Protein AF-A0A957HK60-F1 (afdb_monomer_lite)

Foldseek 3Di:
DDPPDPPPPPDPPVPPPPDPPCVVVDDVVQVVLLVVADPPDPPSDDDDDDDDPDDFDLVCLVVDPDPVVSVVVVVVRRVVVCVVPCVVVVVD

Secondary structure (DSSP, 8-state):
----------------------GGGS-HHHHHHHHHS-TT-TT---------SS----GGGGT--SHHHHHHHHHHHHHHHHHHHHHHHHT-

pLDDT: mean 81.87, std 17.92, range [41.69, 98.69]

Radius of gyration: 24.76 Å; chains: 1; bounding box: 80×42×48 Å

Structure (mmCIF, N/CA/C/O backbone):
data_AF-A0A957HK60-F1
#
_entry.id   AF-A0A957HK60-F1
#
loop_
_atom_site.group_PDB
_atom_site.id
_atom_site.type_symbol
_atom_site.label_atom_id
_atom_site.label_alt_id
_atom_site.label_comp_id
_atom_site.label_asym_id
_atom_site.label_entity_id
_atom_site.label_seq_id
_atom_site.pdbx_PDB_ins_code
_atom_site.Cartn_x
_atom_site.Cartn_y
_atom_site.Cartn_z
_atom_site.occupancy
_atom_site.B_iso_or_equiv
_atom_site.auth_seq_id
_atom_site.auth_comp_id
_atom_site.auth_asym_id
_atom_site.auth_atom_id
_atom_site.pdbx_PDB_model_num
ATOM 1 N N . MET A 1 1 ? 60.102 -20.955 -29.896 1.00 43.03 1 MET A N 1
ATOM 2 C CA . MET A 1 1 ? 59.354 -19.856 -29.250 1.00 43.03 1 MET A CA 1
ATOM 3 C C . MET A 1 1 ? 58.094 -19.623 -30.066 1.00 43.03 1 MET A C 1
ATOM 5 O O . MET A 1 1 ? 58.237 -19.331 -31.243 1.00 43.03 1 MET A O 1
ATOM 9 N N . GLY A 1 2 ? 56.907 -19.822 -29.482 1.00 41.75 2 GLY A N 1
ATOM 10 C CA . GLY A 1 2 ? 55.636 -19.430 -30.110 1.00 41.75 2 GLY A CA 1
ATOM 11 C C . GLY A 1 2 ? 54.597 -20.537 -30.303 1.00 41.75 2 GLY A C 1
ATOM 12 O O . GLY A 1 2 ? 54.118 -20.721 -31.412 1.00 41.75 2 GLY A O 1
ATOM 13 N N . VAL A 1 3 ? 54.216 -21.258 -29.245 1.00 44.84 3 VAL A N 1
ATOM 14 C CA . VAL A 1 3 ? 52.911 -21.940 -29.229 1.00 44.84 3 VAL A CA 1
ATOM 15 C C . VAL A 1 3 ? 51.906 -20.919 -28.686 1.00 44.84 3 VAL A C 1
ATOM 17 O O . VAL A 1 3 ? 51.728 -20.809 -27.477 1.00 44.84 3 VAL A O 1
ATOM 20 N N . SER A 1 4 ? 51.319 -20.099 -29.563 1.00 41.69 4 SER A N 1
ATOM 21 C CA . SER A 1 4 ? 50.214 -19.207 -29.184 1.00 41.69 4 SER A CA 1
ATOM 22 C C . SER A 1 4 ? 48.922 -20.011 -29.168 1.00 41.69 4 SER A C 1
ATOM 24 O O . SER A 1 4 ? 48.241 -20.164 -30.178 1.00 41.69 4 SER A O 1
ATOM 26 N N . ILE A 1 5 ? 48.617 -20.564 -28.000 1.00 52.41 5 ILE A N 1
ATOM 27 C CA . ILE A 1 5 ? 47.319 -21.149 -27.694 1.00 52.41 5 ILE A CA 1
ATOM 28 C C . ILE A 1 5 ? 46.297 -20.009 -27.612 1.00 52.41 5 ILE A C 1
ATOM 30 O O . ILE A 1 5 ? 46.293 -19.209 -26.678 1.00 52.41 5 ILE A O 1
ATOM 34 N N . VAL A 1 6 ? 45.422 -1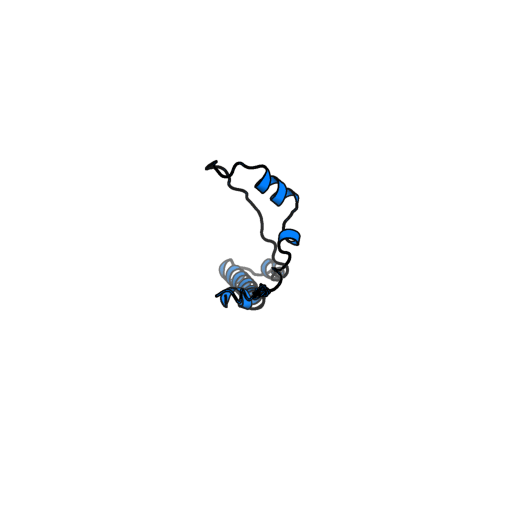9.947 -28.612 1.00 52.47 6 VAL A N 1
ATOM 35 C CA . VAL A 1 6 ? 44.158 -19.213 -28.550 1.00 52.47 6 VAL A CA 1
ATOM 36 C C . VAL A 1 6 ? 43.231 -20.017 -27.634 1.00 52.47 6 VAL A C 1
ATOM 38 O O . VAL A 1 6 ? 42.488 -20.882 -28.092 1.00 52.47 6 VAL A O 1
ATOM 41 N N . ILE A 1 7 ? 43.312 -19.794 -26.319 1.00 54.97 7 ILE A N 1
ATOM 42 C CA . ILE A 1 7 ? 42.267 -20.251 -25.396 1.00 54.97 7 ILE A CA 1
ATOM 43 C C . ILE A 1 7 ? 41.110 -19.264 -25.519 1.00 54.97 7 ILE A C 1
ATOM 45 O O . ILE A 1 7 ? 41.155 -18.139 -25.026 1.00 54.97 7 ILE A O 1
ATOM 49 N N . PHE A 1 8 ? 40.081 -19.726 -26.227 1.00 48.94 8 PHE A N 1
ATOM 50 C CA .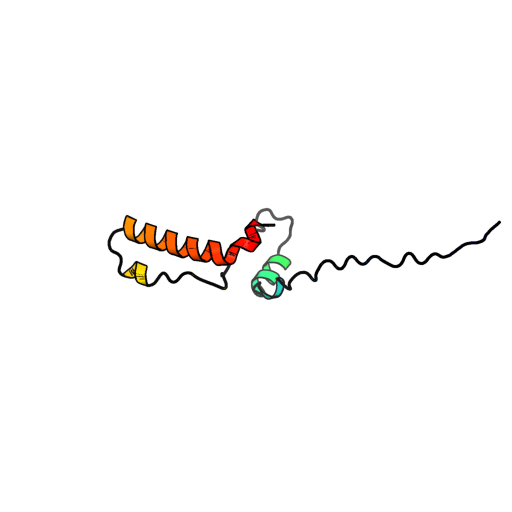 PHE A 1 8 ? 38.693 -19.323 -26.055 1.00 48.94 8 PHE A CA 1
ATOM 51 C C . PHE A 1 8 ? 38.377 -19.266 -24.552 1.00 48.94 8 PHE A C 1
ATOM 53 O O . PHE A 1 8 ? 38.077 -20.290 -23.937 1.00 48.94 8 PHE A O 1
ATOM 60 N N . LEU A 1 9 ? 38.436 -18.080 -23.942 1.00 51.34 9 LEU A N 1
ATOM 61 C CA . LEU A 1 9 ? 37.779 -17.865 -22.660 1.00 51.34 9 LEU A CA 1
ATOM 62 C C . LEU A 1 9 ? 36.286 -17.747 -22.972 1.00 51.34 9 LEU A C 1
ATOM 64 O O . LEU A 1 9 ? 35.764 -16.672 -23.265 1.00 51.34 9 LEU A O 1
ATOM 68 N N . ALA A 1 10 ? 35.641 -18.912 -23.027 1.00 55.62 10 ALA A N 1
ATOM 69 C CA . ALA A 1 10 ? 34.205 -19.047 -23.120 1.00 55.62 10 ALA A CA 1
ATOM 70 C C . ALA A 1 10 ? 33.583 -18.223 -21.993 1.00 55.62 10 ALA A C 1
ATOM 72 O O . ALA A 1 10 ? 33.739 -18.502 -20.806 1.00 55.62 10 ALA A O 1
ATOM 73 N N . ILE A 1 11 ? 32.956 -17.150 -22.445 1.00 53.59 11 ILE A N 1
ATOM 74 C CA . ILE A 1 11 ? 32.086 -16.220 -21.760 1.00 53.59 11 ILE A CA 1
ATOM 75 C C . ILE A 1 11 ? 31.310 -16.963 -20.663 1.00 53.59 11 ILE A C 1
ATOM 77 O O . ILE A 1 11 ? 30.336 -17.661 -20.944 1.00 53.59 11 ILE A O 1
ATOM 81 N N . PHE A 1 12 ? 31.713 -16.784 -19.402 1.00 52.91 12 PHE A N 1
ATOM 82 C CA . PHE A 1 12 ? 30.795 -16.943 -18.281 1.00 52.91 12 PHE A CA 1
ATOM 83 C C . PHE A 1 12 ? 29.768 -15.818 -18.416 1.00 52.91 12 PHE A C 1
ATOM 85 O O . PHE A 1 12 ? 29.882 -14.763 -17.795 1.00 52.91 12 PHE A O 1
ATOM 92 N N . THR A 1 13 ? 28.771 -16.021 -19.278 1.00 56.22 13 THR A N 1
ATOM 93 C CA . THR A 1 13 ? 27.500 -15.332 -19.107 1.00 56.22 13 THR A CA 1
ATOM 94 C C . THR A 1 13 ? 26.935 -15.918 -17.825 1.00 56.22 13 THR A C 1
ATOM 96 O O . THR A 1 13 ? 26.315 -16.977 -17.814 1.00 56.22 13 THR A O 1
ATOM 99 N N . GLN A 1 14 ? 27.246 -15.275 -16.698 1.00 52.25 14 GLN A N 1
ATOM 100 C CA . GLN A 1 14 ? 26.403 -15.398 -15.524 1.00 52.25 14 GLN A CA 1
ATOM 101 C C . GLN A 1 14 ? 24.996 -15.113 -16.035 1.00 52.25 14 GLN A C 1
ATOM 103 O O . GLN A 1 14 ? 24.711 -13.989 -16.450 1.00 52.25 14 GLN A O 1
ATOM 108 N N . GLN A 1 15 ? 24.152 -16.142 -16.100 1.00 47.19 15 GLN A N 1
ATOM 109 C CA . GLN A 1 15 ? 22.727 -15.938 -16.257 1.00 47.19 15 GLN A CA 1
ATOM 110 C C . GLN A 1 15 ? 22.287 -15.215 -14.985 1.00 47.19 15 GLN A C 1
ATOM 112 O O . GLN A 1 15 ? 21.912 -15.840 -13.997 1.00 47.19 15 GLN A O 1
ATOM 117 N N . ALA A 1 16 ? 22.404 -13.885 -14.990 1.00 53.69 16 ALA A N 1
ATOM 118 C CA . ALA A 1 16 ? 21.545 -13.042 -14.190 1.00 53.69 16 ALA A CA 1
ATOM 119 C C . ALA A 1 16 ? 20.139 -13.542 -14.516 1.00 53.69 16 ALA A C 1
ATOM 121 O O . ALA A 1 16 ? 19.745 -13.515 -15.686 1.00 53.69 16 ALA A O 1
ATOM 122 N N . GLY A 1 17 ? 19.468 -14.151 -13.531 1.00 55.03 17 GLY A N 1
ATOM 123 C CA . GLY A 1 17 ? 18.106 -14.640 -13.705 1.00 55.03 17 GLY A CA 1
ATOM 124 C C . GLY A 1 17 ? 17.330 -13.539 -14.404 1.00 55.03 17 GLY A C 1
ATOM 125 O O . GLY A 1 17 ? 17.407 -12.401 -13.946 1.00 55.03 17 GLY A O 1
ATOM 126 N N . ALA A 1 18 ? 16.743 -13.863 -15.563 1.00 58.69 18 ALA A N 1
ATOM 127 C CA . ALA A 1 18 ? 16.108 -12.886 -16.436 1.00 58.69 18 ALA A CA 1
ATOM 128 C C . ALA A 1 18 ? 15.313 -11.920 -15.562 1.00 58.69 18 ALA A C 1
ATOM 130 O O . ALA A 1 18 ? 14.424 -12.361 -14.827 1.00 58.69 18 ALA A O 1
ATOM 131 N N . GLU A 1 19 ? 15.732 -10.651 -15.553 1.00 59.62 19 GLU A N 1
ATOM 132 C CA . GLU A 1 19 ? 15.101 -9.644 -14.715 1.00 59.62 19 GLU A CA 1
ATOM 133 C C . GLU A 1 19 ? 13.606 -9.708 -15.037 1.00 59.62 19 GLU A C 1
ATOM 135 O O . GLU A 1 19 ? 13.254 -9.718 -16.225 1.00 59.62 19 GLU A O 1
ATOM 140 N N . PRO A 1 20 ? 12.727 -9.874 -14.030 1.00 65.00 20 PRO A N 1
ATOM 141 C CA . PRO A 1 20 ? 11.298 -9.902 -14.282 1.00 65.00 20 PRO A CA 1
ATOM 142 C C . PRO A 1 20 ? 10.950 -8.698 -15.150 1.00 65.00 20 PRO A C 1
ATOM 144 O O . PRO A 1 20 ? 11.449 -7.609 -14.868 1.00 65.00 20 PRO A O 1
ATOM 147 N N . ASP A 1 21 ? 10.124 -8.884 -16.183 1.00 83.00 21 ASP A N 1
ATOM 148 C CA . ASP A 1 21 ? 9.713 -7.796 -17.075 1.00 83.00 21 ASP A CA 1
ATOM 149 C C . ASP A 1 21 ? 8.828 -6.800 -16.309 1.00 83.00 21 ASP A C 1
ATOM 151 O O . ASP A 1 21 ? 7.596 -6.829 -16.337 1.00 83.00 21 ASP A O 1
ATOM 155 N N . TRP A 1 22 ? 9.478 -5.971 -15.499 1.00 85.75 22 TRP A N 1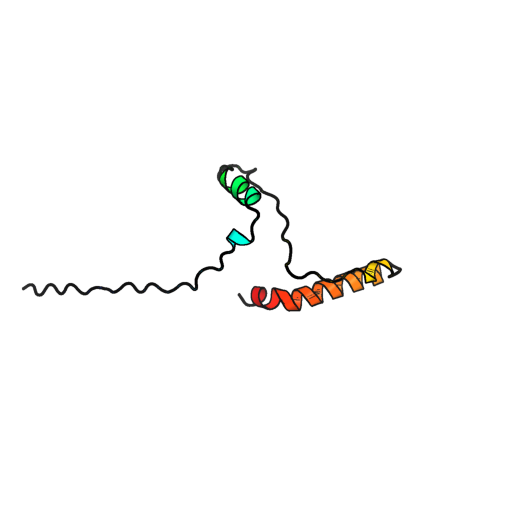
ATOM 156 C CA . TRP A 1 22 ? 8.842 -5.027 -14.601 1.00 85.75 22 TRP A CA 1
ATOM 157 C C . TRP A 1 22 ? 8.290 -3.842 -15.377 1.00 85.75 22 TRP A C 1
ATOM 159 O O . TRP A 1 22 ? 7.322 -3.237 -14.924 1.00 85.75 22 TRP A O 1
ATOM 169 N N . TRP A 1 23 ? 8.849 -3.550 -16.553 1.00 88.62 23 TRP A N 1
ATOM 170 C CA . TRP A 1 23 ? 8.372 -2.504 -17.449 1.00 88.62 23 TRP A CA 1
ATOM 171 C C . TRP A 1 23 ? 6.913 -2.737 -17.834 1.00 88.62 23 TRP A C 1
ATOM 173 O O . TRP A 1 23 ? 6.135 -1.788 -17.858 1.00 88.62 23 TRP A O 1
ATOM 183 N N . GLY A 1 24 ? 6.505 -4.000 -18.012 1.00 90.44 24 GLY A N 1
ATOM 184 C CA . GLY A 1 24 ? 5.108 -4.373 -18.249 1.00 90.44 24 GLY A CA 1
ATOM 185 C C . GLY A 1 24 ? 4.142 -4.053 -17.096 1.00 90.44 24 GLY A C 1
ATOM 186 O O . GLY A 1 24 ? 2.930 -4.087 -17.296 1.00 90.44 24 GLY A O 1
ATOM 187 N N . LYS A 1 25 ? 4.643 -3.730 -15.895 1.00 90.56 25 LYS A N 1
ATOM 188 C CA . LYS A 1 25 ? 3.831 -3.306 -14.736 1.00 90.56 25 LYS A CA 1
ATOM 189 C C . LYS A 1 25 ? 3.636 -1.790 -14.664 1.00 90.56 25 LYS A C 1
ATOM 191 O O . LYS A 1 25 ? 2.880 -1.325 -13.813 1.00 90.56 25 LYS A O 1
ATOM 196 N N . VAL A 1 26 ? 4.344 -1.024 -15.494 1.00 93.94 26 VAL A N 1
ATOM 197 C CA . VAL A 1 26 ? 4.329 0.440 -15.468 1.00 93.94 26 VAL A CA 1
ATOM 198 C C . VAL A 1 26 ? 3.455 0.959 -16.600 1.00 93.94 26 VAL A C 1
ATOM 200 O O . VAL A 1 26 ? 3.540 0.487 -17.730 1.00 93.94 26 VAL A O 1
ATOM 203 N N . ASP A 1 27 ? 2.619 1.953 -16.302 1.00 94.50 27 ASP A N 1
ATOM 204 C CA . ASP A 1 27 ? 1.809 2.609 -17.322 1.00 94.50 27 ASP A CA 1
ATOM 205 C C . ASP A 1 27 ? 2.718 3.210 -18.425 1.00 94.50 27 ASP A C 1
ATOM 207 O O . ASP A 1 27 ? 3.638 3.977 -18.108 1.00 94.50 27 ASP A O 1
ATOM 211 N N . PRO A 1 28 ? 2.489 2.905 -19.719 1.00 94.25 28 PRO A N 1
ATOM 212 C CA . PRO A 1 28 ? 3.306 3.432 -20.812 1.00 94.25 28 PRO A CA 1
ATOM 213 C C . PRO A 1 28 ? 3.378 4.966 -20.858 1.00 94.25 28 PRO A C 1
ATOM 215 O O . PRO A 1 28 ? 4.405 5.526 -21.249 1.00 94.25 28 PRO A O 1
ATOM 218 N N . PHE A 1 29 ? 2.320 5.662 -20.436 1.00 93.69 29 PHE A N 1
ATOM 219 C CA . PHE A 1 29 ? 2.295 7.120 -20.341 1.00 93.69 29 PHE A CA 1
ATOM 220 C C . PHE A 1 29 ? 3.238 7.630 -19.247 1.00 93.69 29 PHE A C 1
ATOM 222 O O . PHE A 1 29 ? 3.907 8.648 -19.431 1.00 93.69 29 PHE A O 1
ATOM 229 N N . LEU A 1 30 ? 3.345 6.919 -18.123 1.00 93.12 30 LEU A N 1
ATOM 230 C CA . LEU A 1 30 ? 4.308 7.249 -17.072 1.00 93.12 30 LEU A CA 1
ATOM 231 C C . LEU A 1 30 ? 5.750 7.095 -17.578 1.00 93.12 30 LEU A C 1
ATOM 233 O O . LEU A 1 30 ? 6.571 7.989 -17.375 1.00 93.12 30 LEU A O 1
ATOM 237 N N . LEU A 1 31 ? 6.041 6.013 -18.305 1.00 92.25 31 LEU A N 1
ATOM 238 C CA . LEU A 1 31 ? 7.361 5.782 -18.907 1.00 92.25 31 LEU A CA 1
ATOM 239 C C . LEU A 1 31 ? 7.737 6.866 -19.924 1.00 92.25 31 LEU A C 1
ATOM 241 O O . LEU A 1 31 ? 8.861 7.375 -19.901 1.00 92.25 31 LEU A O 1
ATOM 245 N N . ALA A 1 32 ? 6.790 7.268 -20.774 1.00 91.75 32 ALA A N 1
ATOM 246 C CA . ALA A 1 32 ? 6.999 8.346 -21.734 1.00 91.75 32 ALA A CA 1
ATOM 247 C C . ALA A 1 32 ? 7.297 9.685 -21.036 1.00 91.75 32 ALA A C 1
ATOM 249 O O . ALA A 1 32 ? 8.183 10.423 -21.470 1.00 91.75 32 ALA A O 1
ATOM 250 N N . GLN A 1 33 ? 6.612 9.984 -19.927 1.00 90.81 33 GLN A N 1
ATOM 251 C CA . GLN A 1 33 ? 6.878 11.185 -19.128 1.00 90.81 33 GLN A CA 1
ATOM 252 C C . GLN A 1 33 ? 8.271 11.170 -18.489 1.00 90.81 33 GLN A C 1
ATOM 254 O O . GLN A 1 33 ? 8.927 12.212 -18.458 1.00 90.81 33 GLN A O 1
ATOM 259 N N . VAL A 1 34 ? 8.732 10.009 -18.008 1.00 88.44 34 VAL A N 1
ATOM 260 C CA . VAL A 1 34 ? 10.096 9.837 -17.476 1.00 88.44 34 VAL A CA 1
ATOM 261 C C . VAL A 1 34 ? 11.133 10.102 -18.567 1.00 88.44 34 VAL A C 1
ATOM 263 O O . VAL A 1 34 ? 12.079 10.852 -18.342 1.00 88.44 34 VAL A O 1
ATOM 266 N N . GLN A 1 35 ? 10.941 9.546 -19.765 1.00 87.50 35 GLN A N 1
ATOM 267 C CA . GLN A 1 35 ? 11.883 9.700 -20.881 1.00 87.50 35 GLN A CA 1
ATOM 268 C C . GLN A 1 35 ? 11.905 11.108 -21.480 1.00 87.50 35 GLN A C 1
ATOM 270 O O . GLN A 1 35 ? 12.958 11.575 -21.910 1.00 87.50 35 GLN A O 1
ATOM 275 N N . ALA A 1 36 ? 10.764 11.797 -21.506 1.00 87.25 36 ALA A N 1
ATOM 276 C CA . ALA A 1 36 ? 10.672 13.150 -22.045 1.00 87.25 36 ALA A CA 1
ATOM 277 C C . ALA A 1 36 ? 11.341 14.206 -21.148 1.00 87.25 36 ALA A C 1
ATOM 279 O O . ALA A 1 36 ? 11.518 15.349 -21.581 1.00 87.25 36 ALA A O 1
ATOM 280 N N . ARG A 1 37 ? 11.693 13.863 -19.900 1.00 81.25 37 ARG A N 1
ATOM 281 C CA . ARG A 1 37 ? 12.160 14.840 -18.919 1.00 81.25 37 ARG A CA 1
ATOM 282 C C . ARG A 1 37 ? 13.696 14.902 -18.828 1.00 81.25 37 ARG A C 1
ATOM 284 O O . ARG A 1 37 ? 14.347 13.864 -18.725 1.00 81.25 37 ARG A O 1
ATOM 291 N N . PRO A 1 38 ? 14.312 16.102 -18.809 1.00 77.75 38 PRO A N 1
ATOM 292 C CA . PRO A 1 38 ? 15.759 16.234 -18.647 1.00 77.75 38 PRO A CA 1
ATOM 293 C C . PRO A 1 38 ? 16.219 15.812 -17.244 1.00 77.75 38 PRO A C 1
ATOM 295 O O . PRO A 1 38 ? 15.809 16.412 -16.248 1.00 77.75 38 PRO A O 1
ATOM 298 N N . ALA A 1 39 ? 17.144 14.851 -17.172 1.00 71.81 39 ALA A N 1
ATOM 299 C CA . ALA A 1 39 ? 17.690 14.310 -15.919 1.00 71.81 39 ALA A CA 1
ATOM 300 C C . ALA A 1 39 ? 18.401 15.346 -15.020 1.00 71.81 39 ALA A C 1
ATOM 302 O O . ALA A 1 39 ? 18.669 15.079 -13.855 1.00 71.81 39 ALA A O 1
ATOM 303 N N . THR A 1 40 ? 18.728 16.525 -15.552 1.00 74.56 40 THR A N 1
ATOM 304 C CA . THR A 1 40 ? 19.489 17.577 -14.859 1.00 74.56 40 THR A CA 1
ATOM 305 C C . THR A 1 40 ? 18.616 18.652 -14.214 1.00 74.56 40 THR A C 1
ATOM 307 O O . THR A 1 40 ? 19.141 19.567 -13.583 1.00 74.56 40 THR A O 1
ATOM 310 N N . SER A 1 41 ? 17.293 18.571 -14.370 1.00 68.62 41 SER A N 1
ATOM 311 C CA . SER A 1 41 ? 16.370 19.538 -13.779 1.00 68.62 41 SER A CA 1
ATOM 312 C C . SER A 1 41 ? 15.977 19.110 -12.363 1.00 68.62 41 SER A C 1
ATOM 314 O O . SER A 1 41 ? 15.525 17.990 -12.140 1.00 68.62 41 SER A O 1
ATOM 316 N N . SER A 1 42 ? 16.155 19.999 -11.386 1.00 67.75 42 SER A N 1
ATOM 317 C CA . SER A 1 42 ? 15.787 19.763 -9.982 1.00 67.75 42 SER A CA 1
ATOM 318 C C . SER A 1 42 ? 14.274 19.584 -9.771 1.00 67.75 42 SER A C 1
ATOM 320 O O . SER A 1 42 ? 13.877 18.961 -8.794 1.00 67.75 42 SER A O 1
ATOM 322 N N . ASP A 1 43 ? 13.452 20.026 -10.731 1.00 67.69 43 ASP A N 1
ATOM 323 C CA . ASP A 1 43 ? 11.997 19.796 -10.800 1.00 67.69 43 ASP A CA 1
ATOM 324 C C . ASP A 1 43 ? 11.625 18.550 -11.633 1.00 67.69 43 ASP A C 1
ATOM 326 O O . ASP A 1 43 ? 10.532 18.434 -12.196 1.00 67.69 43 ASP A O 1
ATOM 330 N N . SER A 1 44 ? 12.527 17.571 -11.745 1.00 72.62 44 SER A N 1
ATOM 331 C CA . SER A 1 44 ? 12.289 16.369 -12.555 1.00 72.62 44 SER A CA 1
ATOM 332 C C . SER A 1 44 ? 11.389 15.298 -11.914 1.00 72.62 44 SER A C 1
ATOM 334 O O . SER A 1 44 ? 11.288 14.188 -12.430 1.00 72.62 44 SER A O 1
ATOM 336 N N . GLN A 1 45 ? 10.675 15.627 -10.833 1.00 82.19 45 GLN A N 1
ATOM 337 C CA . GLN A 1 45 ? 9.838 14.677 -10.093 1.00 82.19 45 GLN A CA 1
ATOM 338 C C . GLN A 1 45 ? 8.573 14.255 -10.848 1.00 82.19 45 GLN A C 1
ATOM 340 O O . GLN A 1 45 ? 7.810 15.083 -11.351 1.00 82.19 45 GLN A O 1
ATOM 345 N N . ILE A 1 46 ? 8.322 12.951 -10.883 1.00 87.25 46 ILE A N 1
ATOM 346 C CA . ILE A 1 46 ? 7.121 12.363 -11.471 1.00 87.25 46 ILE A CA 1
ATOM 347 C C . ILE A 1 46 ? 6.362 11.636 -10.370 1.00 87.25 46 ILE A C 1
ATOM 349 O O . ILE A 1 46 ? 6.916 10.776 -9.688 1.00 87.25 46 ILE A O 1
ATOM 353 N N . GLU A 1 47 ? 5.090 11.985 -10.216 1.00 89.62 47 GLU A N 1
ATOM 354 C CA . GLU A 1 47 ? 4.185 11.323 -9.288 1.00 89.62 47 GLU A CA 1
ATOM 355 C C . GLU A 1 47 ? 3.524 10.122 -9.958 1.00 89.62 47 GLU A C 1
ATOM 357 O O . GLU A 1 47 ? 3.134 10.163 -11.127 1.00 89.62 47 GLU A O 1
ATOM 362 N N . PHE A 1 48 ? 3.387 9.043 -9.200 1.00 93.44 48 PHE A N 1
ATOM 363 C CA . PHE A 1 48 ? 2.681 7.847 -9.624 1.00 93.44 48 PHE A CA 1
ATOM 364 C C . PHE A 1 48 ? 2.068 7.149 -8.416 1.00 93.44 48 PHE A C 1
ATOM 366 O O . PHE A 1 48 ? 2.492 7.343 -7.276 1.00 93.44 48 PHE A O 1
ATOM 373 N N . LEU A 1 49 ? 1.066 6.315 -8.679 1.00 94.50 49 LEU A N 1
ATOM 374 C CA . LEU A 1 49 ? 0.462 5.451 -7.677 1.00 94.50 49 LEU A CA 1
ATOM 375 C C . LEU A 1 49 ? 0.933 4.022 -7.902 1.00 94.50 49 LEU A C 1
ATOM 377 O O . LEU A 1 49 ? 0.961 3.536 -9.031 1.00 94.50 49 LEU A O 1
ATOM 381 N N . VAL A 1 50 ? 1.264 3.336 -6.813 1.00 91.19 50 VAL A N 1
ATOM 382 C CA . VAL A 1 50 ? 1.531 1.902 -6.860 1.00 91.19 50 VAL A CA 1
ATOM 383 C C . VAL A 1 50 ? 0.242 1.169 -6.527 1.00 91.19 50 VAL A C 1
ATOM 385 O O . VAL A 1 50 ? -0.252 1.242 -5.401 1.00 91.19 50 VAL A O 1
ATOM 388 N N . GLN A 1 51 ? -0.301 0.442 -7.500 1.00 92.00 51 GLN A N 1
ATOM 389 C CA . GLN A 1 51 ? -1.436 -0.437 -7.260 1.00 92.00 51 GLN A CA 1
ATOM 390 C C . GLN A 1 51 ? -0.940 -1.831 -6.881 1.00 92.00 51 GLN A C 1
ATOM 392 O O . GLN A 1 51 ? -0.300 -2.524 -7.671 1.00 92.00 51 GLN A O 1
ATOM 397 N N . MET A 1 52 ? -1.236 -2.245 -5.650 1.00 91.06 52 MET A N 1
ATOM 398 C CA . MET A 1 52 ? -0.990 -3.616 -5.212 1.00 91.06 52 MET A CA 1
ATOM 399 C C . MET A 1 52 ? -1.940 -4.567 -5.945 1.00 91.06 52 MET A C 1
ATOM 401 O O . MET A 1 52 ? -3.135 -4.290 -6.045 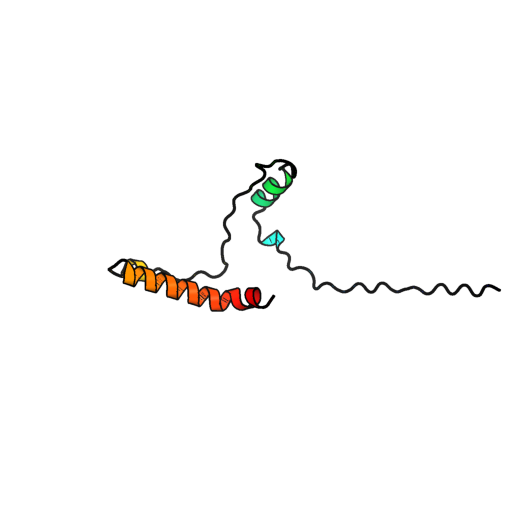1.00 91.06 52 MET A O 1
ATOM 405 N N . ALA A 1 53 ? -1.418 -5.701 -6.419 1.00 91.19 53 ALA A N 1
ATOM 406 C CA . ALA A 1 53 ? -2.226 -6.736 -7.070 1.00 91.19 53 ALA A CA 1
ATOM 407 C C . ALA A 1 53 ? -3.240 -7.386 -6.109 1.00 91.19 53 ALA A C 1
ATOM 409 O O . ALA A 1 53 ? -4.290 -7.855 -6.535 1.00 91.19 53 ALA A O 1
ATOM 410 N N . VAL A 1 54 ? -2.924 -7.399 -4.812 1.00 94.56 54 VAL A N 1
ATOM 411 C CA . VAL A 1 54 ? -3.798 -7.872 -3.737 1.00 94.56 54 VAL A CA 1
ATOM 412 C C . VAL A 1 54 ? -4.094 -6.693 -2.816 1.00 94.56 54 VAL A C 1
ATOM 414 O O . VAL A 1 54 ? -3.178 -5.976 -2.413 1.00 94.56 54 VAL A O 1
ATOM 417 N N . GLN A 1 55 ? -5.368 -6.492 -2.486 1.00 95.38 55 GLN A N 1
ATOM 418 C CA . GLN A 1 55 ? -5.836 -5.425 -1.604 1.00 95.38 55 GLN A CA 1
ATOM 419 C C . GLN A 1 55 ? -6.585 -6.032 -0.419 1.00 95.38 55 GLN A C 1
ATOM 421 O O . GLN A 1 55 ? -7.262 -7.049 -0.564 1.00 95.38 55 GLN A O 1
ATOM 426 N N . ALA A 1 56 ? -6.458 -5.412 0.752 1.00 97.19 56 ALA A N 1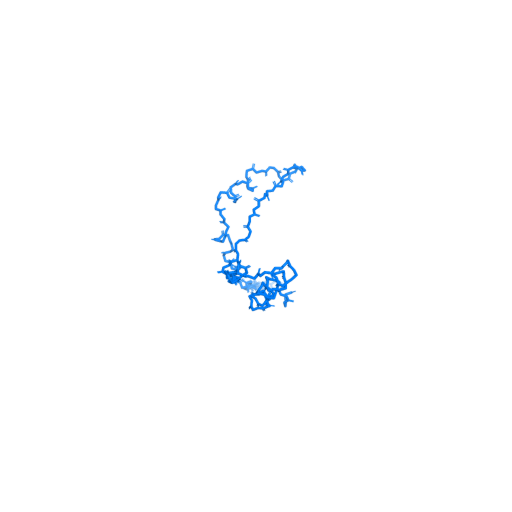
ATOM 427 C CA . ALA A 1 56 ? -7.265 -5.790 1.902 1.00 97.19 56 ALA A CA 1
ATOM 428 C C . ALA A 1 56 ? -8.732 -5.420 1.664 1.00 97.19 56 ALA A C 1
ATOM 430 O O . ALA A 1 56 ? -9.024 -4.330 1.168 1.00 97.19 56 ALA A O 1
ATOM 431 N N . ASP A 1 57 ? -9.647 -6.305 2.055 1.00 97.25 57 ASP A N 1
ATOM 432 C CA . ASP A 1 57 ? -11.063 -5.964 2.114 1.00 97.25 57 ASP A CA 1
ATOM 433 C C . ASP A 1 57 ? -11.318 -5.088 3.346 1.00 97.25 57 ASP A C 1
ATOM 435 O O . ASP A 1 57 ? -11.159 -5.515 4.490 1.00 97.25 57 ASP A O 1
ATOM 439 N N . LEU A 1 58 ? -11.689 -3.834 3.096 1.00 98.06 58 LEU A N 1
ATOM 440 C CA . LEU A 1 58 ? -11.994 -2.849 4.130 1.00 98.06 58 LEU A CA 1
ATOM 441 C C . LEU A 1 58 ? -13.498 -2.566 4.243 1.00 98.06 58 LEU A C 1
ATOM 443 O O . LEU A 1 58 ? -13.882 -1.655 4.977 1.00 98.06 58 LEU A O 1
ATOM 447 N N . SER A 1 59 ? -14.354 -3.310 3.534 1.00 97.88 59 SER A N 1
ATOM 448 C CA . SER A 1 59 ? -15.800 -3.051 3.463 1.00 97.88 59 SER A CA 1
ATOM 449 C C . SER A 1 59 ? -16.467 -3.017 4.843 1.00 97.88 59 SER A C 1
ATOM 451 O O . SER A 1 59 ? -17.231 -2.095 5.132 1.00 97.88 59 SER A O 1
ATOM 453 N N . ALA A 1 60 ? -16.087 -3.924 5.748 1.00 97.31 60 ALA A N 1
ATOM 454 C CA . ALA A 1 60 ? -16.617 -3.967 7.113 1.00 97.31 60 ALA A CA 1
ATOM 455 C C . ALA A 1 60 ? -16.278 -2.715 7.952 1.00 97.31 60 ALA A C 1
ATOM 457 O O . ALA A 1 60 ? -16.993 -2.393 8.899 1.00 97.31 60 ALA A O 1
ATOM 458 N N . ALA A 1 61 ? -15.244 -1.941 7.590 1.00 97.81 61 ALA A N 1
ATOM 459 C CA . ALA A 1 61 ? -14.903 -0.699 8.291 1.00 97.81 61 ALA A CA 1
ATOM 460 C C . ALA A 1 61 ? -16.005 0.371 8.183 1.00 97.81 61 ALA A C 1
ATOM 462 O O . ALA A 1 61 ? -16.043 1.305 8.994 1.00 97.81 61 ALA A O 1
ATOM 463 N N . ALA A 1 62 ? -16.888 0.273 7.183 1.00 97.44 62 ALA A N 1
ATOM 464 C CA . ALA A 1 62 ? -18.009 1.191 7.011 1.00 97.44 62 ALA A CA 1
ATOM 465 C C . ALA A 1 62 ? -18.994 1.119 8.189 1.00 97.44 62 ALA A C 1
ATOM 467 O O . ALA A 1 62 ? -19.490 2.157 8.624 1.00 97.44 62 ALA A O 1
ATOM 468 N N . GLU A 1 63 ? -19.191 -0.077 8.743 1.00 97.94 63 GLU A N 1
ATOM 469 C CA . GLU A 1 63 ? -20.180 -0.365 9.788 1.00 97.94 63 GLU A CA 1
ATOM 470 C C . GLU A 1 63 ? -19.623 -0.198 11.210 1.00 97.94 63 GLU A C 1
ATOM 472 O O . GLU A 1 63 ? -20.382 -0.105 12.170 1.00 97.94 63 GLU A O 1
ATOM 477 N N . ILE A 1 64 ? -18.297 -0.121 11.368 1.00 98.12 64 ILE A N 1
ATOM 478 C CA . ILE A 1 64 ? -17.663 0.033 12.682 1.00 98.12 64 ILE A CA 1
ATOM 479 C C . ILE A 1 64 ? -17.858 1.459 13.206 1.00 98.12 64 ILE A C 1
ATOM 481 O O . ILE A 1 64 ? -17.378 2.438 12.618 1.00 98.12 64 ILE A O 1
ATOM 485 N N . GLU A 1 65 ? -18.509 1.572 14.360 1.00 97.94 65 GLU A N 1
ATOM 486 C CA . GLU A 1 65 ? -18.621 2.821 15.106 1.00 97.94 65 GLU A CA 1
ATOM 487 C C . GLU A 1 65 ? -17.342 3.132 15.895 1.00 97.94 65 GLU A C 1
ATOM 489 O O . GLU A 1 65 ? -16.667 2.256 16.434 1.00 97.94 65 GLU A O 1
ATOM 494 N N . GLY A 1 66 ? -17.014 4.422 15.995 1.00 97.81 66 GLY A N 1
ATOM 495 C CA . GLY A 1 66 ? -15.853 4.898 16.745 1.00 97.81 66 GLY A CA 1
ATOM 496 C C . GLY A 1 66 ? -14.538 4.852 15.956 1.00 97.81 66 GLY A C 1
ATOM 497 O O . GLY A 1 66 ? -14.158 3.860 15.337 1.00 97.81 66 GLY A O 1
ATOM 498 N N . LYS A 1 67 ? -13.793 5.964 16.006 1.00 97.62 67 LYS A N 1
ATOM 499 C CA . LYS A 1 67 ? -12.549 6.147 15.238 1.00 97.62 67 LYS A CA 1
ATOM 500 C C . LYS A 1 67 ? -11.453 5.154 15.632 1.00 97.62 67 LYS A C 1
ATOM 502 O O . LYS A 1 67 ? -10.729 4.691 14.759 1.00 97.62 67 LYS A O 1
ATOM 507 N N . LEU A 1 68 ? -11.337 4.843 16.927 1.00 98.44 68 LEU A N 1
ATOM 508 C CA . LEU A 1 68 ? -10.322 3.916 17.428 1.00 98.44 68 LEU A CA 1
ATOM 509 C C . LEU A 1 68 ? -10.571 2.499 16.903 1.00 98.44 68 LEU A C 1
ATOM 511 O O . LEU A 1 68 ? -9.694 1.946 16.257 1.00 98.44 68 LEU A O 1
ATOM 515 N N . ALA A 1 69 ? -11.777 1.960 17.103 1.00 98.25 69 ALA A N 1
ATOM 516 C CA . ALA A 1 69 ? -12.132 0.616 16.647 1.00 98.25 69 ALA A CA 1
ATOM 517 C C . ALA A 1 69 ? -11.992 0.474 15.124 1.00 98.25 69 ALA A C 1
ATOM 519 O O . ALA A 1 69 ? -11.384 -0.479 14.640 1.00 98.25 69 ALA A O 1
ATOM 520 N N . LYS A 1 70 ? -12.473 1.468 14.365 1.00 98.62 70 LYS A N 1
ATOM 521 C CA . LYS A 1 70 ? -12.319 1.501 12.905 1.00 98.62 70 LYS A CA 1
ATOM 522 C C . LYS A 1 70 ? -10.851 1.541 12.480 1.00 98.62 70 LYS A C 1
ATOM 524 O O . LYS A 1 70 ? -10.457 0.821 11.569 1.00 98.62 70 LYS A O 1
ATOM 529 N N . GLY A 1 71 ? -10.046 2.376 13.137 1.00 98.50 71 GLY A N 1
ATOM 530 C CA . GLY A 1 71 ? -8.616 2.496 12.864 1.00 98.50 71 GLY A CA 1
ATOM 531 C C . GLY A 1 71 ? -7.865 1.195 13.131 1.00 98.50 71 GLY A C 1
ATOM 532 O O . GLY A 1 71 ? -7.082 0.772 12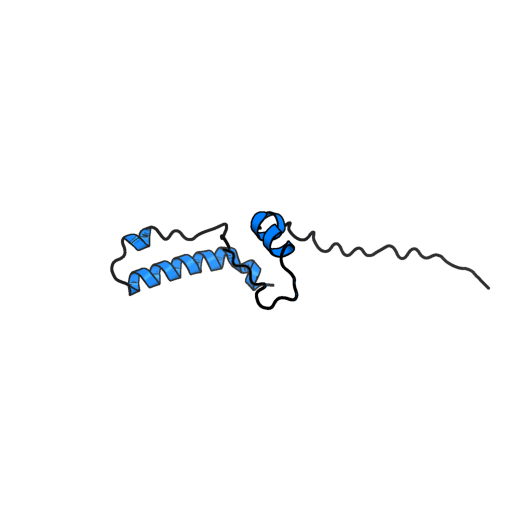.285 1.00 98.50 71 GLY A O 1
ATOM 533 N N . THR A 1 72 ? -8.154 0.538 14.258 1.00 98.69 72 THR A N 1
ATOM 534 C CA . THR A 1 72 ? -7.590 -0.775 14.598 1.00 98.69 72 THR A CA 1
ATOM 535 C C . THR A 1 72 ? -7.930 -1.810 13.531 1.00 98.69 72 THR A C 1
ATOM 537 O O . THR A 1 72 ? -7.021 -2.440 13.003 1.00 98.69 72 THR A O 1
ATOM 540 N N . PHE A 1 73 ? -9.202 -1.911 13.131 1.00 98.69 73 PHE A N 1
ATOM 541 C CA . PHE A 1 73 ? -9.624 -2.845 12.085 1.00 98.69 73 PHE A CA 1
ATOM 542 C C . PHE A 1 73 ? -8.882 -2.610 10.761 1.00 98.69 73 PHE A C 1
ATOM 544 O O . PHE A 1 73 ? -8.318 -3.539 10.190 1.00 98.69 73 PHE A O 1
ATOM 551 N N . VAL A 1 74 ? -8.840 -1.363 10.277 1.00 98.50 74 VAL A N 1
ATOM 552 C CA . VAL A 1 74 ? -8.156 -1.039 9.013 1.00 98.50 74 VAL A CA 1
ATOM 553 C C . VAL A 1 74 ? -6.666 -1.371 9.098 1.00 98.50 74 VAL A C 1
ATOM 555 O O . VAL A 1 74 ? -6.111 -1.954 8.167 1.00 98.50 74 VAL A O 1
ATOM 558 N N . TYR A 1 75 ? -6.021 -1.029 10.215 1.00 98.50 75 TYR A N 1
ATOM 559 C CA . TYR A 1 75 ? -4.611 -1.330 10.443 1.00 98.50 75 TYR A CA 1
ATOM 560 C C . TYR A 1 75 ? -4.332 -2.837 10.416 1.00 98.50 75 TYR A C 1
ATOM 562 O O . TYR A 1 75 ? -3.402 -3.272 9.734 1.00 98.50 75 TYR A O 1
ATOM 570 N N . GLU A 1 76 ? -5.137 -3.631 11.119 1.00 98.62 76 GLU A N 1
ATOM 571 C CA . GLU A 1 76 ? -4.984 -5.085 11.184 1.00 98.62 76 GLU A CA 1
ATOM 572 C C . GLU A 1 76 ? -5.158 -5.728 9.805 1.00 98.62 76 GLU A C 1
ATOM 574 O O . GLU A 1 76 ? -4.313 -6.527 9.398 1.00 98.62 76 GLU A O 1
ATOM 579 N N . GLN A 1 77 ? -6.182 -5.324 9.044 1.00 98.44 77 GLN A N 1
ATOM 580 C CA . GLN A 1 77 ? -6.427 -5.870 7.705 1.00 98.44 77 GLN A CA 1
ATOM 581 C C . GLN A 1 77 ? -5.298 -5.548 6.721 1.00 98.44 77 GLN A C 1
ATOM 583 O O . GLN A 1 77 ? -4.804 -6.434 6.019 1.00 98.44 77 GLN A O 1
ATOM 588 N N . LEU A 1 78 ? -4.839 -4.293 6.690 1.00 97.38 78 LEU A N 1
ATOM 589 C CA . LEU A 1 78 ? -3.719 -3.895 5.835 1.00 97.38 78 LEU A CA 1
ATOM 590 C C . LEU A 1 78 ? -2.423 -4.612 6.232 1.00 97.38 78 LEU A C 1
ATOM 592 O O . LEU A 1 78 ? -1.681 -5.068 5.361 1.00 97.38 78 LEU A O 1
ATOM 596 N N . THR A 1 79 ? -2.171 -4.752 7.535 1.00 96.50 79 THR A N 1
ATOM 597 C CA . THR A 1 79 ? -0.978 -5.435 8.054 1.00 96.50 79 THR A CA 1
ATOM 598 C C . THR A 1 79 ? -0.981 -6.915 7.687 1.00 96.50 79 THR A C 1
ATOM 600 O O . THR A 1 79 ? 0.042 -7.429 7.232 1.00 96.50 79 THR A O 1
ATOM 603 N N . ALA A 1 80 ? -2.122 -7.595 7.821 1.00 96.38 80 ALA A N 1
ATOM 604 C CA . ALA A 1 80 ? -2.252 -9.005 7.467 1.00 96.38 80 ALA A CA 1
ATOM 605 C C . ALA A 1 80 ? -1.947 -9.251 5.979 1.00 96.38 80 ALA A C 1
ATOM 607 O O . ALA A 1 80 ? -1.151 -10.132 5.646 1.00 96.38 80 ALA A O 1
ATOM 608 N N . VAL A 1 81 ? -2.505 -8.433 5.078 1.00 96.31 81 VAL A N 1
ATOM 609 C CA . VAL A 1 81 ? -2.230 -8.546 3.634 1.00 96.31 81 VAL A CA 1
ATOM 610 C C . VAL A 1 81 ? -0.772 -8.216 3.313 1.00 96.31 81 VAL A C 1
ATOM 612 O O . VAL A 1 81 ? -0.149 -8.911 2.507 1.00 96.31 81 VAL A O 1
ATOM 615 N N . ALA A 1 82 ? -0.189 -7.200 3.954 1.00 93.88 82 ALA A N 1
ATOM 616 C CA . ALA A 1 82 ? 1.219 -6.860 3.761 1.00 93.88 82 ALA A CA 1
ATOM 617 C C . ALA A 1 82 ? 2.148 -8.012 4.179 1.00 93.88 82 ALA A C 1
ATOM 619 O O . ALA A 1 82 ? 3.037 -8.381 3.414 1.00 93.88 82 ALA A O 1
ATOM 620 N N . GLN A 1 83 ? 1.909 -8.643 5.334 1.00 93.06 83 GLN A N 1
ATOM 621 C CA . GLN A 1 83 ? 2.693 -9.797 5.794 1.00 93.06 83 GLN A CA 1
ATOM 622 C C . GLN A 1 83 ? 2.650 -10.964 4.799 1.00 93.06 83 GLN A C 1
ATOM 624 O O . GLN A 1 83 ? 3.667 -11.611 4.561 1.00 93.06 83 GLN A O 1
ATOM 629 N N . GLN A 1 84 ? 1.492 -11.214 4.186 1.00 92.44 84 GLN A N 1
ATOM 630 C CA . GLN A 1 84 ? 1.320 -12.290 3.207 1.00 92.44 84 GLN A CA 1
ATOM 631 C C . GLN A 1 84 ? 1.999 -11.990 1.865 1.00 92.44 84 GLN A C 1
ATOM 633 O O . GLN A 1 84 ? 2.551 -12.888 1.233 1.00 92.44 84 GLN A O 1
ATOM 638 N N . THR A 1 85 ? 1.943 -10.738 1.411 1.00 92.12 85 THR A N 1
ATOM 639 C CA . THR A 1 85 ? 2.314 -10.365 0.035 1.00 92.12 85 THR A CA 1
ATOM 640 C C . THR A 1 85 ? 3.721 -9.788 -0.087 1.00 92.12 85 THR A C 1
ATOM 642 O O . THR A 1 85 ? 4.335 -9.900 -1.146 1.00 92.12 85 THR A O 1
ATOM 645 N N . GLN A 1 86 ? 4.251 -9.192 0.983 1.00 89.75 86 GLN A N 1
ATOM 646 C CA . GLN A 1 86 ? 5.520 -8.459 0.964 1.00 89.75 86 GLN A CA 1
ATOM 647 C C . GLN A 1 86 ? 6.654 -9.187 1.694 1.00 89.75 86 GLN A C 1
ATOM 649 O O . GLN A 1 86 ? 7.787 -8.716 1.648 1.00 89.75 86 GLN A O 1
ATOM 654 N N . ALA A 1 87 ? 6.409 -10.347 2.315 1.00 83.56 87 ALA A N 1
ATOM 655 C CA . ALA A 1 87 ? 7.467 -11.125 2.970 1.00 83.56 87 ALA A CA 1
ATOM 656 C C . ALA A 1 87 ? 8.704 -11.378 2.073 1.00 83.56 87 ALA A C 1
ATOM 658 O O . ALA A 1 87 ? 9.820 -11.205 2.566 1.00 83.56 87 ALA A O 1
ATOM 659 N N . PRO A 1 88 ? 8.566 -11.682 0.763 1.00 82.62 88 PRO A N 1
ATOM 660 C CA . PRO A 1 88 ? 9.726 -11.827 -0.121 1.00 82.62 88 PRO A CA 1
ATOM 661 C C . PRO A 1 88 ? 10.516 -10.529 -0.353 1.00 82.62 88 PRO A C 1
ATOM 663 O O . PRO A 1 88 ? 11.689 -10.588 -0.704 1.00 82.62 88 PRO A O 1
ATOM 666 N N . LEU A 1 89 ? 9.900 -9.353 -0.184 1.00 79.38 89 LEU A N 1
ATOM 667 C CA . LEU A 1 89 ? 10.588 -8.060 -0.303 1.00 79.38 89 LEU A CA 1
ATOM 668 C C . LEU A 1 89 ? 11.474 -7.769 0.912 1.00 79.38 89 LEU A C 1
ATOM 670 O O . LEU A 1 89 ? 12.508 -7.133 0.768 1.00 79.38 89 LEU A O 1
ATOM 674 N N . LEU A 1 90 ? 11.089 -8.257 2.093 1.00 76.00 90 LEU A N 1
ATOM 675 C CA . LEU A 1 90 ? 11.831 -8.047 3.342 1.00 76.00 90 LEU A CA 1
ATOM 676 C C . LEU A 1 90 ? 13.047 -8.973 3.497 1.00 76.00 90 LEU A C 1
ATOM 678 O O . LEU A 1 90 ? 13.866 -8.754 4.384 1.00 76.00 90 LEU A O 1
ATOM 682 N N . ALA A 1 91 ? 13.145 -10.018 2.675 1.00 74.69 91 ALA A N 1
ATOM 683 C CA . ALA A 1 91 ? 14.227 -11.000 2.714 1.00 74.69 91 ALA A CA 1
ATOM 684 C C . ALA A 1 91 ? 15.371 -10.706 1.718 1.00 74.69 91 ALA A C 1
ATOM 686 O O . ALA A 1 91 ? 16.241 -11.561 1.546 1.00 74.69 91 ALA A O 1
ATOM 687 N N . GLN A 1 92 ? 15.337 -9.551 1.041 1.00 58.88 92 GLN A N 1
ATOM 688 C CA . GLN A 1 92 ? 16.309 -9.125 0.023 1.00 58.88 92 GLN A CA 1
ATOM 689 C C . GLN A 1 92 ? 17.397 -8.213 0.588 1.00 58.88 92 GLN A C 1
ATOM 691 O O . GLN A 1 92 ? 17.094 -7.425 1.511 1.00 58.88 92 GLN A O 1
#

Sequence (92 aa):
MGVSIVIFLAIFTQQAGAEPDWWGKVDPFLLAQVQARPATSSDSQIEFLVQMAVQADLSAAAEIEGKLAKGTFVYEQLTAVAQQTQAPLLAQ